Protein AF-A0AAV7HUD1-F1 (afdb_monomer_lite)

Foldseek 3Di:
DAFEEEEAAAADFFEEEEEAEAADADPPPPPPPDDPDDDPDDDDFDWDAFPPRQIFTWDAPVVLVVQVWDFGAADPVRRTTGTAAEDEFPEEDQDGRYYYYYVPPPDHHHHDYYGYYYYYHVDNVHQYYQYFYQWAAFDAADPVRHPPRYWYAYYHHPDHDDTDHGGCHGVRPD

pLDDT: mean 82.68, std 12.35, range [39.62, 94.94]

Sequence (174 aa):
MSLIFNIVFFIVFSTSITIIYSDTTLGVTRSEKFFPLFSVVRFANSECSGWNSFNGTCFTRKECYNYKGTASSTCANGIGTCCIFKRECGSVTSLNNTYFVNPGYSYSYAGGQRCTITVYPCNSDVCQLRIDFMKFSLAQPNATGVCDNDFLLISGGASTVPRLCGENDDQHGK

InterPro domains:
  IPR000859 CUB domain [PS01180] (89-174)
  IPR035914 Spermadhesin, CUB domain superfamily [G3DSA:2.60.120.290] (86-173)
  IPR035914 Spermadhesin, CUB domain superfamily [SSF49854] (88-168)

Radius of gyration: 17.78 Å; chains: 1; bounding box: 37×32×62 Å

Organism: Cotesia glomerata (NCBI:txid32391)

Secondary structure (DSSP, 8-state):
-EEEEEEEEEBSS--EEEEEE-SS-----------TT---------EEE-STT-EEEEE-HHHHHHTTPEEEEEEGGGTEEEEEEEE-TT-EE--SSEEEE-TTTTS-B---S-EEEEE--SSTT--EEEEEEEEEE-PPP-TTS---SSEEEEESSSSPPPPB-SB-TTTT--

Structure (mmCIF, N/CA/C/O backbone):
data_AF-A0AAV7HUD1-F1
#
_entry.id   AF-A0AAV7HUD1-F1
#
loop_
_atom_site.group_PDB
_atom_site.id
_atom_site.type_symbol
_atom_site.label_atom_id
_atom_site.label_alt_id
_atom_site.label_comp_id
_atom_site.label_asym_id
_atom_site.label_entity_id
_atom_site.label_seq_id
_atom_site.pdbx_PDB_ins_code
_atom_site.Cartn_x
_atom_site.Cartn_y
_atom_site.Cartn_z
_atom_site.occupancy
_atom_site.B_iso_or_equiv
_atom_site.auth_seq_id
_atom_site.auth_comp_id
_atom_site.auth_asym_id
_atom_site.auth_atom_id
_atom_site.pdbx_PDB_model_num
ATOM 1 N N . MET A 1 1 ? -18.183 -7.937 -0.970 1.00 68.56 1 MET A N 1
ATOM 2 C CA . MET A 1 1 ? -17.552 -6.648 -0.578 1.00 68.56 1 MET A CA 1
ATOM 3 C C . MET A 1 1 ? -16.124 -6.604 -1.134 1.00 68.56 1 MET A C 1
ATOM 5 O O . MET A 1 1 ? -15.628 -7.662 -1.508 1.00 68.56 1 MET A O 1
ATOM 9 N N . SER A 1 2 ? -15.475 -5.437 -1.232 1.00 77.00 2 SER A N 1
ATOM 10 C CA . SER A 1 2 ? -14.089 -5.319 -1.735 1.00 77.00 2 SER A CA 1
ATOM 11 C C . SER A 1 2 ? -13.137 -4.854 -0.636 1.00 77.00 2 SER A C 1
ATOM 13 O O . SER A 1 2 ? -13.514 -4.008 0.174 1.00 77.00 2 SER A O 1
ATOM 15 N N . LEU A 1 3 ? -11.905 -5.365 -0.631 1.00 81.31 3 LEU A N 1
ATOM 16 C CA . LEU A 1 3 ? -10.811 -4.804 0.165 1.00 81.31 3 LEU A CA 1
ATOM 17 C C . LEU A 1 3 ? -10.156 -3.671 -0.627 1.00 81.31 3 LEU A C 1
ATOM 19 O O . LEU A 1 3 ? -9.761 -3.894 -1.766 1.00 81.31 3 LEU A O 1
ATOM 23 N N . ILE A 1 4 ? -10.033 -2.487 -0.040 1.00 83.12 4 ILE A N 1
ATOM 24 C CA . ILE A 1 4 ? -9.365 -1.331 -0.645 1.00 83.12 4 ILE A CA 1
ATOM 25 C C . ILE A 1 4 ? -7.885 -1.355 -0.272 1.00 83.12 4 ILE A C 1
ATOM 27 O O . ILE A 1 4 ? -7.524 -1.469 0.907 1.00 83.12 4 ILE A O 1
ATOM 31 N N . PHE A 1 5 ? -7.036 -1.229 -1.283 1.00 85.88 5 PHE A N 1
ATOM 32 C CA . PHE A 1 5 ? -5.592 -1.221 -1.152 1.00 85.88 5 PHE A CA 1
ATOM 33 C C . PHE A 1 5 ? -4.994 -0.095 -1.991 1.00 85.88 5 PHE A C 1
ATOM 35 O O . PHE A 1 5 ? -5.051 -0.111 -3.217 1.00 85.88 5 PHE A O 1
ATOM 42 N N . ASN A 1 6 ? -4.417 0.887 -1.311 1.00 85.69 6 ASN A N 1
ATOM 43 C CA . ASN A 1 6 ? -3.914 2.108 -1.919 1.00 85.69 6 ASN A CA 1
ATOM 44 C C . ASN A 1 6 ? -2.406 2.002 -2.135 1.00 85.69 6 ASN A C 1
ATOM 46 O O . ASN A 1 6 ? -1.659 1.714 -1.198 1.00 85.69 6 ASN A O 1
ATOM 50 N N . ILE A 1 7 ? -1.941 2.272 -3.346 1.00 82.06 7 ILE A N 1
ATOM 51 C CA . ILE A 1 7 ? -0.520 2.291 -3.686 1.00 82.06 7 ILE A CA 1
ATOM 52 C C . ILE A 1 7 ? -0.022 3.734 -3.673 1.00 82.06 7 ILE A C 1
ATOM 54 O O . ILE A 1 7 ? -0.593 4.611 -4.322 1.00 82.06 7 ILE A O 1
ATOM 58 N N . VAL A 1 8 ? 1.051 3.960 -2.915 1.00 80.88 8 VAL A N 1
ATOM 59 C CA . VAL A 1 8 ? 1.727 5.250 -2.774 1.00 80.88 8 VAL A CA 1
ATOM 60 C C . VAL A 1 8 ? 3.232 5.018 -2.912 1.00 80.88 8 VAL A C 1
ATOM 62 O O . VAL A 1 8 ? 3.954 4.839 -1.934 1.00 80.88 8 VAL A O 1
ATOM 65 N N . PHE A 1 9 ? 3.707 4.973 -4.147 1.00 78.56 9 PHE A N 1
ATOM 66 C CA . PHE A 1 9 ? 5.057 4.563 -4.495 1.00 78.56 9 PHE A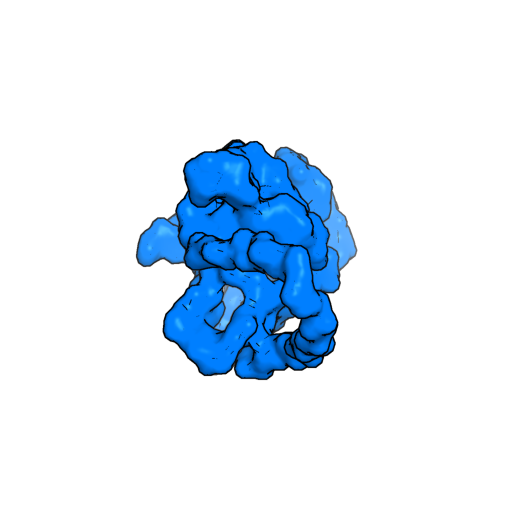 CA 1
ATOM 67 C C . PHE A 1 9 ? 5.682 5.525 -5.509 1.00 78.56 9 PHE A C 1
ATOM 69 O O . PHE A 1 9 ? 5.107 5.797 -6.562 1.00 78.56 9 PHE A O 1
ATOM 76 N N . PHE A 1 10 ? 6.890 5.991 -5.192 1.00 71.06 10 PHE A N 1
ATOM 77 C CA . PHE A 1 10 ? 7.738 6.777 -6.087 1.00 71.06 10 PHE A CA 1
ATOM 78 C C . PHE A 1 10 ? 9.137 6.172 -6.118 1.00 71.06 10 PHE A C 1
ATOM 80 O O . PHE A 1 10 ? 9.816 6.106 -5.086 1.00 71.06 10 PHE A O 1
ATOM 87 N N . ILE A 1 11 ? 9.575 5.730 -7.292 1.00 67.62 11 ILE A N 1
ATOM 88 C CA . ILE A 1 11 ? 10.845 5.020 -7.456 1.00 67.62 11 ILE A CA 1
ATOM 89 C C . ILE A 1 11 ? 11.739 5.776 -8.433 1.00 67.62 11 ILE A C 1
ATOM 91 O O . ILE A 1 11 ? 11.266 6.290 -9.439 1.00 67.62 11 ILE A O 1
ATOM 95 N N . VAL A 1 12 ? 13.037 5.853 -8.126 1.00 59.47 12 VAL A N 1
ATOM 96 C CA . VAL A 1 12 ? 14.034 6.514 -8.993 1.00 59.47 12 VAL A CA 1
ATOM 97 C C . VAL A 1 12 ? 14.954 5.515 -9.704 1.00 59.47 12 VAL A C 1
ATOM 99 O O . VAL A 1 12 ? 15.679 5.906 -10.613 1.00 59.47 12 VAL A O 1
ATOM 102 N N . PHE A 1 13 ? 14.958 4.238 -9.302 1.00 62.09 13 PHE A N 1
ATOM 103 C CA . PHE A 1 13 ? 15.857 3.201 -9.831 1.00 62.09 13 PHE A CA 1
ATOM 104 C C . PHE A 1 13 ? 15.211 1.806 -9.877 1.00 62.09 13 PHE A C 1
ATOM 106 O O . PHE A 1 13 ? 14.268 1.541 -9.144 1.00 62.09 13 PHE A O 1
ATOM 113 N N . SER A 1 14 ? 15.812 0.893 -10.656 1.00 64.62 14 SER A N 1
ATOM 114 C CA . SER A 1 14 ? 15.297 -0.456 -10.950 1.00 64.62 14 SER A CA 1
ATOM 115 C C . SER A 1 14 ? 14.840 -1.261 -9.713 1.00 64.62 14 SER A C 1
ATOM 117 O O . SER A 1 14 ? 15.636 -1.641 -8.847 1.00 64.62 14 SER A O 1
ATOM 119 N N . THR A 1 15 ? 13.545 -1.560 -9.647 1.00 74.06 15 THR A N 1
ATOM 120 C CA . THR A 1 15 ? 12.855 -2.415 -8.684 1.00 74.06 15 THR A CA 1
ATOM 121 C C . THR A 1 15 ? 11.661 -3.100 -9.340 1.00 74.06 15 THR A C 1
ATOM 123 O O . THR A 1 15 ? 11.015 -2.593 -10.254 1.00 74.06 15 THR A O 1
ATOM 126 N N . SER A 1 16 ? 11.302 -4.264 -8.813 1.00 82.00 16 SER A N 1
ATOM 127 C CA . SER A 1 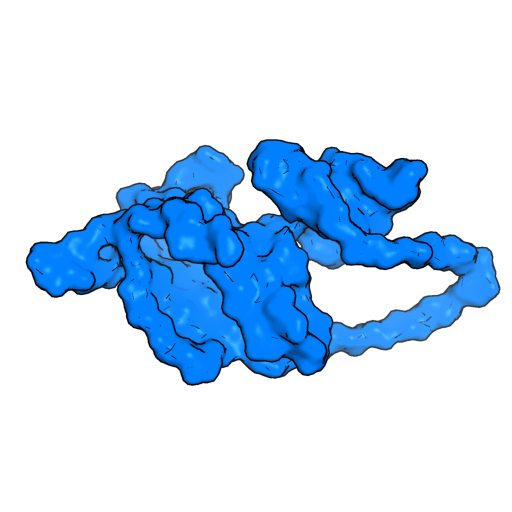16 ? 10.035 -4.904 -9.157 1.00 82.00 16 SER A CA 1
ATOM 128 C C . SER A 1 16 ? 9.137 -4.890 -7.934 1.00 82.00 16 SER A C 1
ATOM 130 O O . SER A 1 16 ? 9.538 -5.380 -6.875 1.00 82.00 16 SER A O 1
ATOM 132 N N . ILE A 1 17 ? 7.925 -4.364 -8.078 1.00 84.44 17 ILE A N 1
ATOM 133 C CA . ILE A 1 17 ? 6.881 -4.478 -7.066 1.00 84.44 17 ILE A CA 1
ATOM 134 C C . ILE A 1 17 ? 6.082 -5.746 -7.357 1.00 84.44 17 ILE A C 1
ATOM 136 O O . ILE A 1 17 ? 5.686 -5.994 -8.492 1.00 84.44 17 ILE A O 1
ATOM 140 N N . THR A 1 18 ? 5.835 -6.567 -6.342 1.00 86.06 18 THR A N 1
ATOM 141 C CA . THR A 1 18 ? 4.976 -7.750 -6.455 1.00 86.06 18 THR A CA 1
ATOM 142 C C . THR A 1 18 ? 3.875 -7.699 -5.406 1.00 86.06 18 THR A C 1
ATOM 144 O O . THR A 1 18 ? 4.145 -7.684 -4.207 1.00 86.06 18 THR A O 1
ATOM 147 N N . ILE A 1 19 ? 2.625 -7.712 -5.855 1.00 84.44 19 ILE A N 1
ATOM 148 C CA . ILE A 1 19 ? 1.451 -7.866 -4.999 1.00 84.44 19 ILE A CA 1
ATOM 149 C C . ILE A 1 19 ? 0.955 -9.299 -5.149 1.00 84.44 19 ILE A C 1
ATOM 151 O O . ILE A 1 19 ? 0.692 -9.771 -6.257 1.00 84.44 19 ILE A O 1
ATOM 155 N N . ILE A 1 20 ? 0.840 -9.994 -4.025 1.00 86.81 20 ILE A N 1
ATOM 156 C CA . ILE A 1 20 ? 0.303 -11.350 -3.952 1.00 86.81 20 ILE A CA 1
ATOM 157 C C . ILE A 1 20 ? -1.032 -11.259 -3.224 1.00 86.81 20 ILE A C 1
ATOM 159 O O . ILE A 1 20 ? -1.062 -10.989 -2.026 1.00 86.81 20 ILE A O 1
ATOM 163 N N . TYR A 1 21 ? -2.133 -11.457 -3.938 1.00 86.38 21 TYR A N 1
ATOM 164 C CA . TYR A 1 21 ? -3.450 -11.607 -3.335 1.00 86.38 21 TYR A CA 1
ATOM 165 C C . TYR A 1 21 ? -3.705 -13.084 -3.031 1.00 86.38 21 TYR A C 1
ATOM 167 O O . TYR A 1 21 ? -3.507 -13.938 -3.888 1.00 86.38 21 TYR A O 1
ATOM 175 N N . SER A 1 22 ? -4.118 -13.391 -1.807 1.00 81.38 22 SER A N 1
ATOM 176 C CA . SER A 1 22 ? -4.574 -14.727 -1.424 1.00 81.38 22 SER A CA 1
ATOM 177 C C . SER A 1 22 ? -6.085 -14.710 -1.266 1.00 81.38 22 SER A C 1
ATOM 179 O O . SER A 1 22 ? -6.601 -13.792 -0.644 1.00 81.38 22 SER A O 1
ATOM 181 N N . ASP A 1 23 ? -6.785 -15.734 -1.752 1.00 75.50 23 ASP A N 1
ATOM 182 C CA . ASP A 1 23 ? -8.237 -15.891 -1.547 1.00 75.50 23 ASP A CA 1
ATOM 183 C C . ASP A 1 23 ? -8.577 -16.552 -0.191 1.00 75.50 23 ASP A C 1
ATOM 185 O O . ASP A 1 23 ? -9.727 -16.674 0.221 1.00 75.50 23 ASP A O 1
ATOM 189 N N . THR A 1 24 ? -7.560 -16.992 0.554 1.00 77.00 24 THR A N 1
ATOM 190 C CA . THR A 1 24 ? -7.747 -17.536 1.905 1.00 77.00 24 THR A CA 1
ATOM 191 C C . THR A 1 24 ? -7.708 -16.422 2.943 1.00 77.00 24 THR A C 1
ATOM 193 O O . THR A 1 24 ? -6.939 -15.477 2.814 1.00 77.00 24 THR A O 1
ATOM 196 N N . THR A 1 25 ? -8.502 -16.504 4.008 1.00 75.31 25 THR A N 1
ATOM 197 C CA . THR A 1 25 ? -8.374 -15.573 5.138 1.00 75.31 25 THR A CA 1
ATOM 198 C C . THR A 1 25 ? -7.156 -15.946 5.985 1.00 75.31 25 THR A C 1
ATOM 200 O O . THR A 1 25 ? -6.877 -17.126 6.211 1.00 75.31 25 THR A O 1
ATOM 203 N N . LEU A 1 26 ? -6.414 -14.952 6.492 1.00 70.81 26 LEU A N 1
ATOM 204 C CA . LEU A 1 26 ? -5.403 -15.226 7.518 1.00 70.81 26 LEU A CA 1
ATOM 205 C C . LEU A 1 26 ? -6.125 -15.746 8.758 1.00 70.81 26 LEU A C 1
ATOM 207 O O . LEU A 1 26 ? -6.906 -15.016 9.369 1.00 70.81 26 LEU A O 1
ATOM 211 N N . GLY A 1 27 ? -5.864 -17.003 9.119 1.00 53.91 27 GLY A N 1
ATOM 212 C CA . GLY A 1 27 ? -6.420 -17.655 10.299 1.00 53.91 27 GLY A CA 1
ATOM 213 C C . GLY A 1 27 ? -5.957 -16.980 11.588 1.00 53.91 27 GLY A C 1
ATOM 214 O O . GLY A 1 27 ? -5.056 -17.463 12.268 1.00 53.91 27 GLY A O 1
ATOM 215 N N . VAL A 1 28 ? -6.573 -15.854 11.945 1.00 51.25 28 VAL A N 1
ATOM 216 C CA . VAL A 1 28 ? -6.446 -15.262 13.273 1.00 51.25 28 VAL A CA 1
ATOM 217 C C . VAL A 1 28 ? -7.359 -16.066 14.188 1.00 51.25 28 VAL A C 1
ATOM 219 O O . VAL A 1 28 ? -8.561 -15.816 14.269 1.00 51.25 28 VAL A O 1
ATOM 222 N N . THR A 1 29 ? -6.801 -17.053 14.889 1.00 39.62 29 THR A N 1
ATOM 223 C CA . THR A 1 29 ? -7.492 -17.700 16.007 1.00 39.62 29 THR A CA 1
ATOM 224 C C . THR A 1 29 ? -7.763 -16.637 17.069 1.00 39.62 29 THR A C 1
ATOM 226 O O . THR A 1 29 ? -6.877 -16.271 17.848 1.00 39.62 29 THR A O 1
ATOM 229 N N . ARG A 1 30 ? -8.981 -16.091 17.086 1.00 50.25 30 ARG A N 1
ATOM 230 C CA . ARG A 1 30 ? -9.435 -15.186 18.140 1.00 50.25 30 ARG A CA 1
ATOM 231 C C . ARG A 1 30 ? -9.527 -15.998 19.430 1.00 50.25 30 ARG A C 1
ATOM 233 O O . ARG A 1 30 ? -10.509 -16.691 19.664 1.00 50.25 30 ARG A O 1
ATOM 240 N N . SER A 1 31 ? -8.494 -15.936 20.267 1.00 45.94 31 SER A N 1
ATOM 241 C CA . SER A 1 31 ? -8.597 -16.426 21.640 1.00 45.94 31 SER A CA 1
ATOM 242 C C . SER A 1 31 ? -9.556 -15.496 22.378 1.00 45.94 31 SER A C 1
ATOM 244 O O . SER A 1 31 ? -9.202 -14.367 22.732 1.00 45.94 31 SER A O 1
ATOM 246 N N . GLU A 1 32 ? -10.804 -15.931 22.536 1.00 47.88 32 GLU A N 1
ATOM 247 C CA . GLU A 1 32 ? -11.796 -15.212 23.325 1.00 47.88 32 GLU A CA 1
ATOM 248 C C . GLU A 1 32 ? -11.387 -15.274 24.799 1.00 47.88 32 GLU A C 1
ATOM 250 O O . GLU A 1 32 ? -11.689 -16.217 25.525 1.00 47.88 32 GLU A O 1
ATOM 255 N N . LYS A 1 33 ? -10.643 -14.262 25.253 1.00 54.84 33 LYS A N 1
ATOM 256 C CA . LYS A 1 33 ? -10.411 -14.054 26.682 1.00 54.84 33 LYS A CA 1
ATOM 257 C C . LYS A 1 33 ? -11.653 -13.392 27.272 1.00 54.84 33 LYS A C 1
ATOM 259 O O . LYS A 1 33 ? -11.844 -12.182 27.153 1.00 54.84 33 LYS A O 1
ATOM 264 N N . PHE A 1 34 ? -12.505 -14.219 27.867 1.00 51.53 34 PHE A N 1
ATOM 265 C CA . PHE A 1 34 ? -13.683 -13.818 28.627 1.00 51.53 34 PHE A CA 1
ATOM 266 C C . PHE A 1 34 ? -13.243 -13.102 29.918 1.00 51.53 34 PHE A C 1
ATOM 268 O O . PHE A 1 34 ? -12.724 -13.731 30.837 1.00 51.53 34 PHE A O 1
ATOM 275 N N . PHE A 1 35 ? -13.411 -11.778 29.978 1.00 58.53 35 PHE A N 1
ATOM 276 C CA . PHE A 1 35 ? -13.223 -10.978 31.195 1.00 58.53 35 PHE A CA 1
ATOM 277 C C . PHE A 1 35 ? -14.586 -10.406 31.618 1.00 58.53 35 PHE A C 1
ATOM 279 O O . PHE A 1 35 ? -15.123 -9.566 30.896 1.00 58.53 35 PHE A O 1
ATOM 286 N N . PRO A 1 36 ? -15.169 -10.827 32.755 1.00 51.81 36 PRO A N 1
ATOM 287 C CA . PRO A 1 36 ? -16.587 -10.595 33.034 1.00 51.81 36 PRO A CA 1
ATOM 288 C C . PRO A 1 36 ? -16.960 -9.198 33.572 1.00 51.81 36 PRO A C 1
ATOM 290 O O . PRO A 1 36 ? -18.097 -9.028 33.991 1.00 51.81 36 PRO A O 1
ATOM 293 N N . LEU A 1 37 ? -16.075 -8.187 33.592 1.00 51.16 37 LEU A N 1
ATOM 294 C CA . LEU A 1 37 ? -16.350 -6.934 34.334 1.00 51.16 37 LEU A CA 1
ATOM 295 C C . LEU A 1 37 ? -15.839 -5.610 33.723 1.00 51.16 37 LEU A C 1
ATOM 297 O O . LEU A 1 37 ? -15.723 -4.617 34.434 1.00 51.16 37 LEU A O 1
ATOM 301 N N . PHE A 1 38 ? -15.592 -5.522 32.413 1.00 54.94 38 PHE A N 1
ATOM 302 C CA . PHE A 1 38 ? -15.300 -4.229 31.773 1.00 54.94 38 PHE A CA 1
ATOM 303 C C . PHE A 1 38 ? -16.216 -4.011 30.571 1.00 54.94 38 PHE A C 1
ATOM 305 O O . PHE A 1 38 ? -16.299 -4.877 29.699 1.00 54.94 38 PHE A O 1
ATOM 312 N N . SER A 1 39 ? -16.896 -2.858 30.501 1.00 55.41 39 SER A N 1
ATOM 313 C CA . SER A 1 39 ? -17.633 -2.467 29.298 1.00 55.41 39 SER A CA 1
ATOM 314 C C . SER A 1 39 ? -16.628 -2.282 28.163 1.00 55.41 39 SER A C 1
ATOM 316 O O . SER A 1 39 ? -15.956 -1.253 28.060 1.00 55.41 39 SER A O 1
ATOM 318 N N . VAL A 1 40 ? -16.467 -3.307 27.330 1.00 60.34 40 VAL A N 1
ATOM 319 C CA . VAL A 1 40 ? -15.664 -3.198 26.117 1.00 60.34 40 VAL A CA 1
ATOM 320 C C . VAL A 1 40 ? -16.399 -2.222 25.215 1.00 60.34 40 VAL A C 1
ATOM 322 O O . VAL A 1 40 ? -17.446 -2.558 24.663 1.00 60.34 40 VAL A O 1
ATOM 325 N N . VAL A 1 41 ? -15.876 -1.003 25.101 1.00 63.09 41 VAL A N 1
ATOM 326 C CA . VAL A 1 41 ? -16.389 -0.029 24.145 1.00 63.09 41 VAL A CA 1
ATOM 327 C C . VAL A 1 41 ? -16.245 -0.640 22.756 1.00 63.09 41 VAL A C 1
ATOM 329 O O . VAL A 1 41 ? -15.135 -0.922 22.308 1.00 63.09 41 VAL A O 1
ATOM 332 N N . ARG A 1 42 ? -17.379 -0.869 22.097 1.00 68.00 42 ARG A N 1
ATOM 333 C CA . ARG A 1 42 ? -17.459 -1.341 20.717 1.00 68.00 42 ARG A CA 1
ATOM 334 C C . ARG A 1 42 ? -18.240 -0.309 19.925 1.00 68.00 42 ARG A C 1
ATOM 336 O O . ARG A 1 42 ? -19.344 0.059 20.312 1.00 68.00 42 ARG A O 1
ATOM 343 N N . PHE A 1 43 ? -17.664 0.141 18.826 1.00 78.62 43 PHE A N 1
ATOM 344 C CA . PHE A 1 43 ? -18.334 0.973 17.838 1.00 78.62 43 PHE A CA 1
ATOM 345 C C . PHE A 1 43 ? -18.054 0.404 16.450 1.00 78.62 43 PHE A C 1
ATOM 347 O O . PHE A 1 43 ? -17.116 -0.373 16.269 1.00 78.62 43 PHE A O 1
ATOM 354 N N . ALA A 1 44 ? -18.904 0.744 15.483 1.00 79.50 44 ALA A N 1
ATOM 355 C CA . ALA A 1 44 ? -18.701 0.326 14.105 1.00 79.50 44 ALA A CA 1
ATOM 356 C C . ALA A 1 44 ? -17.452 1.009 13.529 1.00 79.50 44 ALA A C 1
ATOM 358 O O . ALA A 1 44 ? -17.268 2.217 13.689 1.00 79.50 44 ALA A O 1
ATOM 359 N N . ASN A 1 45 ? -16.616 0.232 12.842 1.00 82.62 45 ASN A N 1
ATOM 360 C CA . ASN A 1 45 ? -15.434 0.738 12.155 1.00 82.62 45 ASN A CA 1
ATOM 361 C C . ASN A 1 45 ? -15.882 1.562 10.940 1.00 82.62 45 ASN A C 1
ATOM 363 O O . ASN A 1 45 ? -16.205 1.000 9.896 1.00 82.62 45 ASN A O 1
ATOM 367 N N . SER A 1 46 ? 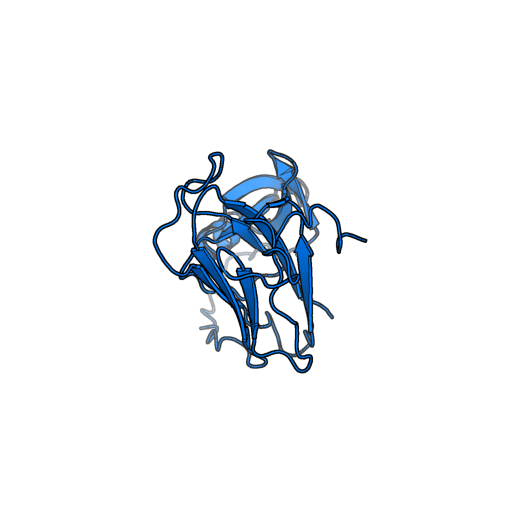-15.945 2.884 11.089 1.00 88.75 46 SER A N 1
ATOM 368 C CA . SER A 1 46 ? -16.288 3.813 10.009 1.00 88.75 46 SER A CA 1
ATOM 369 C C . SER A 1 46 ? -15.036 4.428 9.388 1.00 88.75 46 SER A C 1
ATOM 371 O O . SER A 1 46 ? -14.012 4.572 10.060 1.00 88.75 46 SER A O 1
ATOM 373 N N . GLU A 1 47 ? -15.121 4.845 8.126 1.00 90.56 47 GLU A N 1
ATOM 374 C CA . GLU A 1 47 ? -14.074 5.665 7.512 1.00 90.56 47 GLU A CA 1
ATOM 375 C C . GLU A 1 47 ? -13.917 6.996 8.267 1.00 90.56 47 GLU A C 1
ATOM 377 O O . GLU A 1 47 ? -14.866 7.527 8.853 1.00 90.56 47 GLU A O 1
ATOM 382 N N . CYS A 1 48 ? -12.694 7.516 8.300 1.00 92.31 48 CYS A N 1
ATOM 383 C CA . CYS A 1 48 ? -12.359 8.794 8.912 1.00 92.31 48 CYS A CA 1
ATOM 384 C C . CYS A 1 48 ? -11.217 9.467 8.147 1.00 92.31 48 CYS A C 1
ATOM 386 O O . CYS A 1 48 ? -10.395 8.799 7.521 1.00 92.31 48 CYS A O 1
ATOM 388 N N . SER A 1 49 ? -11.141 10.795 8.224 1.00 92.25 49 SER A N 1
ATOM 389 C CA . SER A 1 49 ? -10.048 11.549 7.611 1.00 92.25 49 SER A CA 1
ATOM 390 C C . SER A 1 49 ? -8.857 11.632 8.568 1.00 92.25 49 SER A C 1
ATOM 392 O O . SER A 1 49 ? -8.984 12.073 9.718 1.00 92.25 49 SER A O 1
ATOM 394 N N . GLY A 1 50 ? -7.707 11.154 8.101 1.00 87.31 50 GLY A N 1
ATOM 395 C CA . GLY A 1 50 ? -6.427 11.277 8.778 1.00 87.31 50 GLY A CA 1
ATOM 396 C C . GLY A 1 50 ? -5.621 12.481 8.282 1.00 87.31 50 GLY A C 1
ATOM 397 O O . GLY A 1 50 ? -6.099 13.341 7.547 1.00 87.31 50 GLY A O 1
ATOM 398 N N . TRP A 1 51 ? -4.367 12.559 8.712 1.00 83.56 51 TRP A N 1
ATOM 399 C CA . TRP A 1 51 ? -3.423 13.604 8.320 1.00 83.56 51 TRP A CA 1
ATOM 400 C C . TRP A 1 51 ? -2.761 13.295 6.973 1.00 83.56 51 TRP A C 1
ATOM 402 O O . TRP A 1 51 ? -2.663 12.136 6.569 1.00 83.56 51 TRP A O 1
ATOM 412 N N . ASN A 1 52 ? -2.238 14.334 6.309 1.00 79.25 52 ASN A N 1
ATOM 413 C CA . ASN A 1 52 ? -1.506 14.241 5.036 1.00 79.25 52 ASN A CA 1
ATOM 414 C C . ASN A 1 52 ? -2.296 13.532 3.918 1.00 79.25 52 ASN A C 1
ATOM 416 O O . ASN A 1 52 ? -1.731 12.728 3.181 1.00 79.25 52 ASN A O 1
ATOM 420 N N . SER A 1 53 ? -3.601 13.812 3.825 1.00 81.88 53 SER A N 1
ATOM 421 C CA . SER A 1 53 ? -4.516 13.267 2.805 1.00 81.88 53 SER A CA 1
ATOM 422 C C . SER A 1 53 ? -4.690 11.744 2.824 1.00 81.88 53 SER A C 1
ATOM 424 O O . SER A 1 53 ? -5.187 11.166 1.863 1.00 81.88 53 SER A O 1
ATOM 426 N N . PHE A 1 54 ? -4.309 11.085 3.920 1.00 87.75 54 PHE A N 1
ATOM 427 C CA . PHE A 1 54 ? -4.597 9.673 4.135 1.00 87.75 54 PHE A CA 1
ATOM 428 C C . PHE A 1 54 ? -5.946 9.519 4.836 1.00 87.75 54 PHE A C 1
ATOM 430 O O . PHE A 1 54 ? -6.149 10.047 5.931 1.00 87.75 54 PHE A O 1
ATOM 437 N N . ASN A 1 55 ? -6.845 8.731 4.257 1.00 92.12 55 ASN A N 1
ATOM 438 C CA . ASN A 1 55 ? -8.028 8.245 4.962 1.00 92.12 55 ASN A CA 1
ATOM 439 C C . ASN A 1 55 ? -7.651 7.080 5.879 1.00 92.12 55 ASN A C 1
ATOM 441 O O . ASN A 1 55 ? -6.743 6.303 5.590 1.00 92.12 55 ASN A O 1
ATOM 445 N N . GLY A 1 56 ? -8.349 6.948 6.994 1.00 92.56 56 GLY A N 1
ATOM 446 C CA . GLY A 1 56 ? -8.178 5.851 7.930 1.00 92.56 56 GLY A CA 1
ATOM 447 C C . GLY A 1 56 ? -9.501 5.177 8.241 1.00 92.56 56 GLY A C 1
ATOM 448 O O . GLY A 1 56 ? -10.544 5.448 7.646 1.00 92.56 56 GLY A O 1
ATOM 449 N N . THR A 1 57 ? -9.451 4.285 9.217 1.00 92.69 57 THR A N 1
ATOM 450 C CA . THR A 1 57 ? -10.642 3.665 9.794 1.00 92.69 57 THR A CA 1
ATOM 451 C C . THR A 1 57 ? -10.671 3.951 11.286 1.00 92.69 57 THR A C 1
ATOM 453 O O . THR A 1 57 ? -9.638 3.918 11.959 1.00 92.69 57 THR A O 1
ATOM 456 N N . CYS A 1 58 ? -11.849 4.263 11.809 1.00 93.06 58 CYS A N 1
ATOM 457 C CA . CYS A 1 58 ? -12.033 4.532 13.219 1.00 93.06 58 CYS A CA 1
ATOM 458 C C . CYS A 1 58 ? -11.865 3.239 14.021 1.00 93.06 58 CYS A C 1
ATOM 460 O O . CYS A 1 58 ? -12.625 2.292 13.837 1.00 93.06 58 CYS A O 1
ATOM 462 N N . PHE A 1 59 ? -10.883 3.218 14.921 1.00 92.62 59 PHE A N 1
ATOM 463 C CA . PHE A 1 59 ? -10.593 2.100 15.822 1.00 92.62 59 PHE A CA 1
ATOM 464 C C . PHE A 1 59 ? -10.406 2.601 17.251 1.00 92.62 59 PHE A C 1
ATOM 466 O O . PHE A 1 59 ? -10.120 3.779 17.487 1.00 92.62 59 PHE A O 1
ATOM 473 N N . THR A 1 60 ? -10.502 1.710 18.240 1.00 91.25 60 THR A N 1
ATOM 474 C CA . THR A 1 60 ? -9.992 2.051 19.574 1.00 91.25 60 THR A CA 1
ATOM 475 C C . THR A 1 60 ? -8.474 2.239 19.505 1.00 91.25 60 THR A C 1
ATOM 477 O O . THR A 1 60 ? -7.783 1.616 18.693 1.00 91.25 60 THR A O 1
ATOM 480 N N . ARG A 1 61 ? -7.904 3.065 20.393 1.00 90.00 61 ARG A N 1
ATOM 481 C CA . ARG A 1 61 ? -6.443 3.273 20.445 1.00 90.00 61 ARG A CA 1
ATOM 482 C C . ARG A 1 61 ? -5.674 1.951 20.598 1.00 90.00 61 ARG A C 1
ATOM 484 O O . ARG A 1 61 ? -4.614 1.787 19.999 1.00 90.00 61 ARG A O 1
ATOM 491 N N . LYS A 1 62 ? -6.226 1.001 21.361 1.00 89.88 62 LYS A N 1
ATOM 492 C CA . LYS A 1 62 ? -5.630 -0.323 21.574 1.00 89.88 62 LYS A CA 1
ATOM 493 C C . LYS A 1 62 ? -5.671 -1.188 20.315 1.00 89.88 62 LYS A C 1
ATOM 495 O O . LYS A 1 62 ? -4.665 -1.805 19.989 1.00 89.88 62 LYS A O 1
ATOM 500 N N . GLU A 1 63 ? -6.793 -1.224 19.601 1.00 90.69 63 GLU A N 1
ATOM 501 C CA . GLU A 1 63 ? -6.890 -1.955 18.331 1.00 90.69 63 GLU A CA 1
ATOM 502 C C . GLU A 1 63 ? -5.960 -1.366 17.277 1.00 90.69 63 GLU A C 1
ATOM 504 O O . GLU A 1 63 ? -5.206 -2.113 16.661 1.00 90.69 63 GLU A O 1
ATOM 509 N N . CYS A 1 64 ? -5.946 -0.037 17.129 1.00 92.44 64 CYS A N 1
ATOM 510 C CA . CYS A 1 64 ? -5.057 0.637 16.186 1.00 92.44 64 CYS A CA 1
ATOM 511 C C . CYS A 1 64 ? -3.586 0.269 16.434 1.00 92.44 64 CYS A C 1
ATOM 513 O O . CYS A 1 64 ? -2.866 -0.099 15.505 1.00 92.44 64 CYS A O 1
ATOM 515 N N . TYR A 1 65 ? -3.162 0.275 17.702 1.00 91.94 65 TYR A N 1
ATOM 516 C CA . TYR A 1 65 ? -1.821 -0.148 18.100 1.00 91.94 65 TYR A CA 1
ATOM 517 C C . TYR A 1 65 ? -1.561 -1.641 17.834 1.00 91.94 65 TYR A C 1
ATOM 519 O O . TYR A 1 65 ? -0.531 -1.991 17.262 1.00 91.94 65 TYR A O 1
ATOM 527 N N . ASN A 1 66 ? -2.499 -2.526 18.189 1.00 90.56 66 ASN A N 1
ATOM 528 C CA . ASN A 1 66 ? -2.365 -3.974 17.976 1.00 90.56 66 ASN A CA 1
ATOM 529 C C . ASN A 1 66 ? -2.243 -4.336 16.491 1.00 90.56 66 ASN A C 1
ATOM 531 O O . ASN A 1 66 ? -1.482 -5.229 16.124 1.00 90.56 66 ASN A O 1
ATOM 535 N N . TYR A 1 67 ? -2.959 -3.612 15.634 1.00 90.44 67 TYR A N 1
ATOM 536 C CA . TYR A 1 67 ? -2.864 -3.734 14.185 1.00 90.44 67 TYR A CA 1
ATOM 537 C C . TYR A 1 67 ? -1.650 -3.014 13.595 1.00 90.44 67 TYR A C 1
ATOM 539 O O . TYR A 1 67 ? -1.512 -2.962 12.373 1.00 90.44 67 TYR A O 1
ATOM 547 N N . LYS A 1 68 ? -0.748 -2.471 14.423 1.00 92.94 68 LYS A N 1
ATOM 548 C CA . LYS A 1 68 ? 0.439 -1.723 13.984 1.00 92.94 68 LYS A CA 1
ATOM 549 C C . LYS A 1 68 ? 0.066 -0.591 13.019 1.00 92.94 68 LYS A C 1
ATOM 551 O O . LYS A 1 68 ? 0.698 -0.420 11.974 1.00 92.94 68 LYS A O 1
ATOM 556 N N . GLY A 1 69 ? -1.034 0.098 13.303 1.00 91.81 69 GLY A N 1
ATOM 557 C CA . GLY A 1 69 ? -1.456 1.296 12.589 1.00 91.81 69 GLY A CA 1
ATOM 558 C C . GLY A 1 69 ? -0.980 2.563 13.294 1.00 91.81 69 GLY A C 1
ATOM 559 O O . GLY A 1 69 ? -0.518 2.536 14.436 1.00 91.81 69 GLY A O 1
ATOM 560 N N . THR A 1 70 ? -1.098 3.689 12.603 1.00 93.81 70 THR A N 1
ATOM 561 C CA . THR A 1 70 ? -0.749 5.010 13.127 1.00 93.81 70 THR A CA 1
ATOM 562 C C . THR A 1 70 ? -2.021 5.757 13.501 1.00 93.81 70 THR A C 1
ATOM 564 O O . THR A 1 70 ? -2.887 5.978 12.655 1.00 93.81 70 THR A O 1
ATOM 567 N N . ALA A 1 71 ? -2.128 6.157 14.767 1.00 94.06 71 ALA A N 1
ATOM 568 C CA . ALA A 1 71 ? -3.201 7.024 15.241 1.00 94.06 71 ALA A CA 1
ATOM 569 C C . ALA A 1 71 ? -3.012 8.441 14.680 1.00 94.06 71 ALA A C 1
ATOM 571 O O . ALA A 1 71 ? -1.932 9.013 14.824 1.00 94.06 71 ALA A O 1
ATOM 572 N N . SER A 1 72 ? -4.048 8.993 14.049 1.00 93.88 72 SER A N 1
ATOM 573 C CA . SER A 1 72 ? -3.975 10.285 13.360 1.00 93.88 72 SER A CA 1
ATOM 574 C C . SER A 1 72 ? -4.929 11.328 13.940 1.00 93.88 72 SER A C 1
ATOM 576 O O . SER A 1 72 ? -4.476 12.310 14.511 1.00 93.88 72 SER A O 1
ATOM 578 N N . SER A 1 73 ? -6.242 11.126 13.841 1.00 92.25 73 SER A N 1
ATOM 579 C CA . SER A 1 73 ? -7.260 12.050 14.368 1.00 92.25 73 SER A CA 1
ATOM 580 C C . SER A 1 73 ? -8.165 11.348 15.386 1.00 92.25 73 SER A C 1
ATOM 582 O O . SER A 1 73 ? -8.012 10.149 15.644 1.00 92.25 73 SER A O 1
ATOM 584 N N . THR A 1 74 ? -9.078 12.080 16.024 1.00 92.81 74 THR A N 1
ATOM 585 C CA . THR A 1 74 ? -10.119 11.499 16.884 1.00 92.81 74 THR A CA 1
ATOM 586 C C . THR A 1 74 ? -11.367 11.173 16.064 1.00 92.81 74 THR A C 1
ATOM 588 O O . THR A 1 74 ? -11.684 11.841 15.085 1.00 92.81 74 THR A O 1
ATOM 591 N N . CYS A 1 75 ? -12.082 10.122 16.452 1.00 92.38 75 CYS A N 1
ATOM 592 C CA . CYS A 1 75 ? -13.334 9.701 15.821 1.00 92.38 75 CYS A CA 1
ATOM 593 C C . CYS A 1 75 ? -14.277 9.105 16.881 1.00 92.38 75 CYS A C 1
ATOM 595 O O . CYS A 1 75 ? -13.919 9.051 18.061 1.00 92.38 75 CYS A O 1
ATOM 597 N N . ALA A 1 76 ? -15.493 8.701 16.488 1.00 90.31 76 ALA A N 1
ATOM 598 C CA . ALA A 1 76 ? -16.509 8.159 17.401 1.00 90.31 76 ALA A CA 1
ATOM 599 C C . ALA A 1 76 ? -16.718 9.040 18.655 1.00 90.31 76 ALA A C 1
ATOM 601 O O . ALA A 1 76 ? -16.583 8.576 19.786 1.00 90.31 76 ALA A O 1
ATOM 602 N N . ASN A 1 77 ? -16.978 10.339 18.449 1.00 88.38 77 ASN A N 1
ATOM 603 C CA . ASN A 1 77 ? -17.168 11.337 19.514 1.00 88.38 77 ASN A CA 1
ATOM 604 C C . ASN A 1 77 ? -16.013 11.405 20.535 1.00 88.38 77 ASN A C 1
ATOM 606 O O . ASN A 1 77 ? -16.227 11.645 21.719 1.00 88.38 77 ASN A O 1
ATOM 610 N N . GLY A 1 78 ? -14.777 11.179 20.076 1.00 86.88 78 GLY A N 1
ATOM 611 C CA . GLY A 1 78 ? -13.570 11.273 20.904 1.00 86.88 78 GLY A CA 1
ATOM 612 C C . GLY A 1 78 ? -13.185 9.979 21.620 1.00 86.88 78 GLY A C 1
ATOM 613 O O . GLY A 1 78 ? -12.180 9.955 22.326 1.00 86.88 78 GLY A O 1
ATOM 614 N N . ILE A 1 79 ? -13.943 8.899 21.424 1.00 87.25 79 ILE A N 1
ATOM 615 C CA . ILE A 1 79 ? -13.671 7.603 22.056 1.00 87.25 79 ILE A CA 1
ATOM 616 C C . ILE A 1 79 ? -12.709 6.757 21.203 1.00 87.25 79 ILE A C 1
ATOM 618 O O . ILE A 1 79 ? -11.961 5.923 21.722 1.00 87.25 79 ILE A O 1
ATOM 622 N N . GLY A 1 80 ? -12.710 6.983 19.888 1.00 91.50 80 GLY A N 1
ATOM 623 C CA . GLY A 1 80 ? -11.847 6.312 18.925 1.00 91.50 80 GLY A CA 1
ATOM 624 C C . GLY A 1 80 ? -10.735 7.209 18.387 1.00 91.50 80 GLY A C 1
ATOM 625 O O . GLY A 1 80 ? -10.720 8.430 18.565 1.00 91.50 80 GLY A O 1
ATOM 626 N N . THR A 1 81 ? -9.809 6.584 17.666 1.00 93.75 81 THR A N 1
ATOM 627 C CA . THR A 1 81 ? -8.815 7.270 16.844 1.00 93.75 81 THR A CA 1
ATOM 628 C C . THR A 1 81 ? -8.909 6.805 15.398 1.00 93.75 81 THR A C 1
ATOM 630 O O . THR A 1 81 ? -9.145 5.627 15.122 1.00 93.75 81 THR A O 1
ATOM 633 N N . CYS A 1 82 ? -8.721 7.738 14.472 1.00 94.94 82 CYS A N 1
ATOM 634 C CA . CYS A 1 82 ? -8.576 7.425 13.070 1.00 94.94 82 CYS A CA 1
ATOM 635 C C . CYS A 1 82 ? -7.234 6.736 12.848 1.00 94.94 82 CYS A C 1
ATOM 637 O O . CYS A 1 82 ? -6.175 7.351 13.001 1.00 94.94 82 CYS A O 1
ATOM 639 N N . CYS A 1 83 ? -7.294 5.445 12.544 1.00 94.44 83 CYS A N 1
ATOM 640 C CA . CYS A 1 83 ? -6.128 4.604 12.374 1.00 94.44 83 CYS A CA 1
ATOM 641 C C . CYS A 1 83 ? -5.777 4.476 10.895 1.00 94.44 83 CYS A C 1
ATOM 643 O O . CYS A 1 83 ? -6.613 4.068 10.087 1.00 94.44 83 CYS A O 1
ATOM 645 N N . ILE A 1 84 ? -4.533 4.803 10.556 1.00 94.50 84 ILE A N 1
ATOM 646 C CA . ILE A 1 84 ? -3.995 4.688 9.200 1.00 94.50 84 ILE A CA 1
ATOM 647 C C . ILE A 1 84 ? -3.067 3.475 9.155 1.00 94.50 84 ILE A C 1
ATOM 649 O O . ILE A 1 84 ? -2.138 3.365 9.960 1.00 94.50 84 ILE A O 1
ATOM 653 N N . PHE A 1 85 ? -3.282 2.574 8.198 1.00 93.25 85 PHE A N 1
ATOM 654 C CA . PHE A 1 85 ? -2.450 1.385 8.027 1.00 93.25 85 PHE A CA 1
ATOM 655 C C . PHE A 1 85 ? -1.476 1.583 6.876 1.00 93.25 85 PHE A C 1
ATOM 657 O O . PHE A 1 85 ? -1.856 1.467 5.718 1.00 93.25 85 PHE A O 1
ATOM 664 N N . LYS A 1 86 ? -0.212 1.867 7.192 1.00 92.69 86 LYS A N 1
ATOM 665 C CA . LYS A 1 86 ? 0.876 1.912 6.207 1.00 92.69 86 LYS A CA 1
ATOM 666 C C . LYS A 1 86 ? 1.690 0.626 6.270 1.00 92.69 86 LYS A C 1
ATOM 668 O O . LYS A 1 86 ? 1.941 0.104 7.363 1.00 92.69 86 LYS A O 1
ATOM 673 N N . ARG A 1 87 ? 2.071 0.096 5.113 1.00 92.31 87 ARG A N 1
ATOM 674 C CA . ARG A 1 87 ? 2.879 -1.117 4.962 1.00 92.31 87 ARG A CA 1
ATOM 675 C C . ARG A 1 87 ? 3.978 -0.880 3.943 1.00 92.31 87 ARG A C 1
ATOM 677 O O . ARG A 1 87 ? 3.755 -0.211 2.943 1.00 92.31 87 ARG A O 1
ATOM 684 N N . GLU A 1 88 ? 5.132 -1.466 4.213 1.00 90.06 88 GLU A N 1
ATOM 685 C CA . GLU A 1 88 ? 6.310 -1.412 3.349 1.00 90.06 88 GLU A CA 1
ATOM 686 C C . GLU A 1 88 ? 6.588 -2.795 2.746 1.00 90.06 88 GLU A C 1
ATOM 688 O O . GLU A 1 88 ? 5.889 -3.776 3.032 1.00 90.06 88 GLU A O 1
ATOM 693 N N . CYS A 1 89 ? 7.628 -2.882 1.920 1.00 89.44 89 CYS A N 1
ATOM 694 C CA . CYS A 1 89 ? 8.104 -4.127 1.324 1.00 89.44 89 CYS A CA 1
ATOM 695 C C . CYS A 1 89 ? 8.283 -5.249 2.364 1.00 89.44 89 CYS A C 1
ATOM 697 O O . CYS A 1 89 ? 8.731 -5.023 3.485 1.00 89.44 89 CYS A O 1
ATOM 699 N N . GLY A 1 90 ? 7.940 -6.477 1.984 1.00 89.19 90 GLY A N 1
ATOM 700 C CA . GLY A 1 90 ? 7.998 -7.675 2.827 1.00 89.19 90 GLY A CA 1
ATOM 701 C C . GLY A 1 90 ? 6.816 -7.836 3.786 1.00 89.19 90 GLY A C 1
ATOM 702 O O . GLY A 1 90 ? 6.727 -8.845 4.484 1.00 89.19 90 GLY A O 1
ATOM 703 N N . SER A 1 91 ? 5.899 -6.867 3.835 1.00 91.31 91 SER A N 1
ATOM 704 C CA . SER A 1 91 ? 4.760 -6.917 4.747 1.00 91.31 91 SER A CA 1
ATOM 705 C C . SER A 1 91 ? 3.665 -7.874 4.278 1.00 91.31 91 SER A C 1
ATOM 707 O O . SER A 1 91 ? 3.512 -8.194 3.098 1.00 91.31 91 SER A O 1
ATOM 709 N N . VAL A 1 92 ? 2.833 -8.259 5.241 1.00 92.06 92 VAL A N 1
ATOM 710 C CA . VAL A 1 92 ? 1.567 -8.949 5.015 1.00 92.06 92 VAL A CA 1
ATOM 711 C C . VAL A 1 92 ? 0.449 -8.113 5.631 1.00 92.06 92 VAL A C 1
ATOM 713 O O . VAL A 1 92 ? 0.620 -7.548 6.716 1.00 92.06 92 VAL A O 1
ATOM 716 N N . THR A 1 93 ? -0.694 -8.013 4.957 1.00 91.69 93 THR A N 1
ATOM 717 C CA . THR A 1 93 ? -1.873 -7.329 5.497 1.00 91.69 93 THR A CA 1
ATOM 718 C C . THR A 1 93 ? -3.155 -8.090 5.192 1.00 91.69 93 THR A C 1
ATOM 720 O O . THR A 1 93 ? -3.281 -8.733 4.155 1.00 91.69 93 THR A O 1
ATOM 723 N N . SER A 1 94 ? -4.119 -7.974 6.097 1.00 90.94 94 SER A N 1
ATOM 724 C CA . SER A 1 94 ? -5.520 -8.335 5.872 1.00 90.94 94 SER A CA 1
ATOM 725 C C . SER A 1 94 ? -6.468 -7.195 6.234 1.00 90.94 94 SER A C 1
ATOM 727 O O . SER A 1 94 ? -7.662 -7.400 6.426 1.00 90.94 94 SER A O 1
ATOM 729 N N . LEU A 1 95 ? -5.931 -5.985 6.404 1.00 89.56 95 LEU A N 1
ATOM 730 C CA . LEU A 1 95 ? -6.697 -4.825 6.834 1.00 89.56 95 LEU A CA 1
ATOM 731 C C . LEU A 1 95 ? -7.222 -4.071 5.618 1.00 89.56 95 LEU A C 1
ATOM 733 O O . LEU A 1 95 ? -6.483 -3.807 4.667 1.00 89.56 95 LEU A O 1
ATOM 737 N N . ASN A 1 96 ? -8.500 -3.704 5.677 1.00 88.62 96 ASN A N 1
ATOM 738 C CA . ASN A 1 96 ? -9.105 -2.841 4.674 1.00 88.62 96 ASN A CA 1
ATOM 739 C C . ASN A 1 96 ? -8.507 -1.426 4.760 1.00 88.62 96 ASN A C 1
ATOM 741 O O . ASN A 1 96 ? -8.148 -0.979 5.850 1.00 88.62 96 ASN A O 1
ATOM 745 N N . ASN A 1 97 ? -8.429 -0.732 3.625 1.00 89.31 97 ASN A N 1
ATOM 746 C CA . ASN A 1 97 ? -7.854 0.606 3.498 1.00 89.31 97 ASN A CA 1
ATOM 747 C C . ASN A 1 97 ? -6.380 0.663 3.954 1.00 89.31 97 ASN A C 1
ATOM 749 O O . ASN A 1 97 ? -5.985 1.469 4.799 1.00 89.31 97 ASN A O 1
ATOM 753 N N . THR A 1 98 ? -5.567 -0.258 3.425 1.00 92.44 98 THR A N 1
ATOM 754 C CA . THR A 1 98 ? -4.114 -0.271 3.658 1.00 92.44 98 THR A CA 1
ATOM 755 C C . THR A 1 98 ? -3.402 0.558 2.588 1.00 92.44 98 THR A C 1
ATOM 757 O O . THR A 1 98 ? -3.700 0.416 1.406 1.00 92.44 98 THR A O 1
ATOM 760 N N . TYR A 1 99 ? -2.422 1.365 2.995 1.00 93.12 99 TYR A N 1
ATOM 761 C CA . TYR A 1 99 ? -1.498 2.075 2.112 1.00 93.12 99 TYR A CA 1
ATOM 762 C C . TYR A 1 99 ? -0.190 1.311 1.999 1.00 93.12 99 TYR A C 1
ATOM 764 O O . TYR A 1 99 ? 0.489 1.066 3.001 1.00 93.12 99 TYR A O 1
ATOM 772 N N . PHE A 1 100 ? 0.180 0.969 0.778 1.00 92.56 100 PHE A N 1
ATOM 773 C CA . PHE A 1 100 ? 1.473 0.400 0.468 1.00 92.56 100 PHE A CA 1
ATOM 774 C C . PHE A 1 100 ? 2.422 1.496 0.016 1.00 92.56 100 PHE A C 1
ATOM 776 O O . PHE A 1 100 ? 2.200 2.130 -1.015 1.00 92.56 100 PHE A O 1
ATOM 783 N N . VAL A 1 101 ? 3.450 1.724 0.826 1.00 90.81 101 VAL A N 1
ATOM 784 C CA . VAL A 1 101 ? 4.409 2.813 0.661 1.00 90.81 101 VAL A CA 1
ATOM 785 C C . VAL A 1 101 ? 5.807 2.271 0.422 1.00 90.81 101 VAL A C 1
ATOM 787 O O . VAL A 1 101 ? 6.155 1.180 0.888 1.00 90.81 101 VAL A O 1
ATOM 790 N N . ASN A 1 102 ? 6.629 3.040 -0.286 1.00 86.44 102 ASN A N 1
ATOM 791 C CA . ASN A 1 102 ? 8.037 2.701 -0.414 1.00 86.44 102 ASN A CA 1
ATOM 792 C C . ASN A 1 102 ? 8.760 2.807 0.937 1.00 86.44 102 ASN A C 1
ATOM 794 O O . ASN A 1 102 ? 8.396 3.654 1.760 1.00 86.44 102 ASN A O 1
ATOM 798 N N . PRO A 1 103 ? 9.811 1.998 1.165 1.00 84.38 103 PRO A N 1
ATOM 799 C CA . PRO A 1 103 ? 10.646 2.138 2.349 1.00 84.38 103 PRO A CA 1
ATOM 800 C C . PRO A 1 103 ? 11.183 3.567 2.456 1.00 84.38 103 PRO A C 1
ATOM 802 O O . PRO A 1 103 ? 11.755 4.091 1.496 1.00 84.38 103 PRO A O 1
ATOM 805 N N . GLY A 1 104 ? 10.979 4.205 3.610 1.00 79.19 104 GLY A N 1
ATOM 806 C CA . GLY A 1 104 ? 11.429 5.583 3.834 1.00 79.19 104 GLY A CA 1
ATOM 807 C C . GLY A 1 104 ? 10.573 6.670 3.166 1.00 79.19 104 GLY A C 1
ATOM 808 O O . GLY A 1 104 ? 11.052 7.793 3.003 1.00 79.19 104 GLY A O 1
ATOM 809 N N . TYR A 1 105 ? 9.320 6.374 2.802 1.00 78.50 105 TYR A N 1
ATOM 810 C CA . TYR A 1 105 ? 8.317 7.365 2.377 1.00 78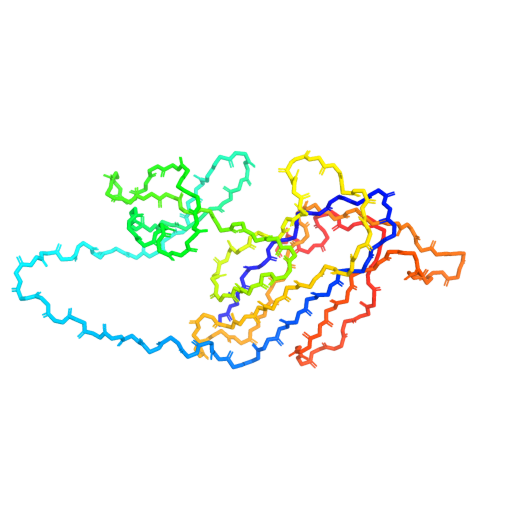.50 105 TYR A CA 1
ATOM 811 C C . TYR A 1 105 ? 8.324 8.585 3.328 1.00 78.50 105 TYR A C 1
ATOM 813 O O . TYR A 1 105 ? 8.011 8.475 4.510 1.00 78.50 105 TYR A O 1
ATOM 821 N N . SER A 1 106 ? 8.805 9.767 2.944 1.00 77.12 106 SER A N 1
ATOM 822 C CA . SER A 1 106 ? 8.266 10.712 1.952 1.00 77.12 106 SER A CA 1
ATOM 823 C C . SER A 1 106 ? 9.299 11.101 0.886 1.00 77.12 106 SER A C 1
ATOM 825 O O . SER A 1 106 ? 9.180 12.137 0.236 1.00 77.12 106 SER A O 1
ATOM 827 N N . TYR A 1 107 ? 10.344 10.287 0.763 1.00 79.56 107 TYR A N 1
ATOM 828 C CA . TYR A 1 107 ? 11.396 10.433 -0.229 1.00 79.56 107 TYR A CA 1
ATOM 829 C C . TYR A 1 107 ? 11.234 9.382 -1.315 1.00 79.56 107 TYR A C 1
ATOM 831 O O . TYR A 1 107 ? 10.563 8.361 -1.137 1.00 79.56 107 TYR A O 1
ATOM 839 N N . SER A 1 108 ? 11.875 9.642 -2.443 1.00 75.50 108 SER A N 1
ATOM 840 C CA . SER A 1 108 ? 11.919 8.702 -3.539 1.00 75.50 108 SER A CA 1
ATOM 841 C C . SER A 1 108 ? 12.828 7.516 -3.207 1.00 75.50 108 SER A C 1
ATOM 843 O O . SER A 1 108 ? 13.834 7.640 -2.502 1.00 75.50 108 SER A O 1
ATOM 845 N N . TYR A 1 109 ? 12.445 6.332 -3.674 1.00 78.62 109 TYR A N 1
ATOM 846 C CA . TYR A 1 109 ? 13.160 5.107 -3.346 1.00 78.62 109 TYR A CA 1
ATOM 847 C C . TYR A 1 109 ? 14.313 4.866 -4.321 1.00 78.62 109 TYR A C 1
ATOM 849 O O . TYR A 1 109 ? 14.109 4.790 -5.535 1.00 78.62 109 TYR A O 1
ATOM 857 N N . ALA A 1 110 ? 15.524 4.710 -3.775 1.00 72.94 110 ALA A N 1
ATOM 858 C CA . ALA A 1 110 ? 16.752 4.491 -4.542 1.00 72.94 110 ALA A CA 1
ATOM 859 C C . ALA A 1 110 ? 16.861 3.082 -5.168 1.00 72.94 110 ALA A C 1
ATOM 861 O O . ALA A 1 110 ? 17.852 2.761 -5.817 1.00 72.94 110 ALA A O 1
ATOM 862 N N . GLY A 1 111 ? 15.851 2.238 -4.957 1.00 70.94 111 GLY A N 1
ATOM 863 C CA . GLY A 1 111 ? 15.769 0.886 -5.488 1.00 70.94 111 GLY A CA 1
ATOM 864 C C . GLY A 1 111 ? 16.666 -0.143 -4.795 1.00 70.94 111 GLY A C 1
ATOM 865 O O . GLY A 1 111 ? 17.115 0.058 -3.667 1.00 70.94 111 GLY A O 1
ATOM 866 N N . GLY A 1 112 ? 16.885 -1.283 -5.463 1.00 71.88 112 GLY A N 1
ATOM 867 C CA . GLY A 1 112 ? 17.874 -2.299 -5.068 1.00 71.88 112 GLY A CA 1
ATOM 868 C C . GLY A 1 112 ? 17.342 -3.721 -4.852 1.00 71.88 112 GLY A C 1
ATOM 869 O O . GLY A 1 112 ? 18.059 -4.680 -5.132 1.00 71.88 112 GLY A O 1
ATOM 870 N N . GLN A 1 113 ? 16.101 -3.903 -4.389 1.00 71.25 113 GLN A N 1
ATOM 871 C CA . GLN A 1 113 ? 15.506 -5.231 -4.163 1.00 71.25 113 GLN A CA 1
ATOM 872 C C . GLN A 1 113 ? 14.063 -5.311 -4.672 1.00 71.25 113 GLN A C 1
ATOM 874 O O . GLN A 1 113 ? 13.380 -4.302 -4.847 1.00 71.25 113 GLN A O 1
ATOM 879 N N . ARG A 1 114 ? 13.588 -6.543 -4.900 1.00 83.38 114 ARG A N 1
ATOM 880 C CA . ARG A 1 114 ? 12.172 -6.814 -5.180 1.00 83.38 114 ARG A CA 1
ATOM 881 C C . ARG A 1 114 ? 11.335 -6.466 -3.950 1.00 83.38 114 ARG A C 1
ATOM 883 O O . ARG A 1 114 ? 11.617 -6.943 -2.853 1.00 83.38 114 ARG A O 1
ATOM 890 N N . CYS A 1 115 ? 10.299 -5.664 -4.148 1.00 87.56 115 CYS A N 1
ATOM 891 C CA . CYS A 1 115 ? 9.401 -5.219 -3.098 1.00 87.56 115 CYS A CA 1
ATOM 892 C C . CYS A 1 115 ? 8.093 -6.011 -3.161 1.00 87.56 115 CYS A C 1
ATOM 894 O O . CYS A 1 115 ? 7.258 -5.772 -4.030 1.00 87.56 115 CYS A O 1
ATOM 896 N N . THR A 1 116 ? 7.910 -6.958 -2.244 1.00 90.94 116 THR A N 1
ATOM 897 C CA . THR A 1 116 ? 6.723 -7.825 -2.237 1.00 90.94 116 THR A CA 1
ATOM 898 C C . THR A 1 116 ? 5.776 -7.464 -1.101 1.00 90.94 116 THR A C 1
ATOM 900 O O . THR A 1 116 ? 6.229 -7.225 0.013 1.00 90.94 116 THR A O 1
ATOM 903 N N . ILE A 1 117 ? 4.468 -7.490 -1.339 1.00 91.75 117 ILE A N 1
ATOM 904 C CA . ILE A 1 117 ? 3.445 -7.460 -0.287 1.00 91.75 117 ILE A CA 1
ATOM 905 C C . ILE A 1 117 ? 2.416 -8.555 -0.531 1.00 91.75 117 ILE A C 1
ATOM 907 O O . ILE A 1 117 ? 1.990 -8.782 -1.662 1.00 91.75 117 ILE A O 1
ATOM 911 N N . THR A 1 118 ? 2.020 -9.241 0.542 1.00 92.81 118 THR A N 1
ATOM 912 C CA . THR A 1 118 ? 0.926 -10.218 0.486 1.00 92.81 118 THR A CA 1
ATOM 913 C C . THR A 1 118 ? -0.324 -9.645 1.138 1.00 92.81 118 THR A C 1
ATOM 915 O O . THR A 1 118 ? -0.282 -9.165 2.274 1.00 92.81 118 THR A O 1
ATOM 918 N N . VAL A 1 119 ? -1.438 -9.705 0.421 1.00 91.88 119 VAL A N 1
ATOM 919 C CA . VAL A 1 119 ? -2.737 -9.201 0.850 1.00 91.88 119 VAL A CA 1
ATOM 920 C C . VAL A 1 119 ? -3.701 -10.370 0.979 1.00 91.88 119 VAL A C 1
ATOM 922 O O . VAL A 1 119 ? -3.877 -11.147 0.045 1.00 91.88 119 VAL A O 1
ATOM 925 N N . TYR A 1 120 ? -4.335 -10.472 2.139 1.00 90.81 120 TYR A N 1
ATOM 926 C CA . TYR A 1 120 ? -5.359 -11.464 2.430 1.00 90.81 120 TYR A CA 1
ATOM 927 C C . TYR A 1 120 ? -6.709 -10.764 2.648 1.00 90.81 120 TYR A C 1
ATOM 929 O O . TYR A 1 120 ? -6.740 -9.633 3.141 1.00 90.81 120 TYR A O 1
ATOM 937 N N . PRO A 1 121 ? -7.844 -11.398 2.324 1.00 87.50 121 PRO A N 1
ATOM 938 C CA . PRO A 1 121 ? -9.158 -10.899 2.687 1.00 87.50 121 PRO A CA 1
ATOM 939 C C . PRO A 1 121 ? -9.287 -10.772 4.210 1.00 87.50 121 PRO A C 1
ATOM 941 O O . PRO A 1 121 ? -8.762 -11.584 4.979 1.00 87.50 121 PRO A O 1
ATOM 944 N N . CYS A 1 122 ? -10.004 -9.737 4.655 1.00 83.81 122 CYS A N 1
ATOM 945 C CA . CYS A 1 122 ? -10.243 -9.504 6.079 1.00 83.81 122 CYS A CA 1
ATOM 946 C C . CYS A 1 122 ? -11.243 -10.506 6.684 1.00 83.81 122 CYS A C 1
ATOM 948 O O . CYS A 1 122 ? -11.199 -10.765 7.885 1.00 83.81 122 CYS A O 1
ATOM 950 N N . ASN A 1 123 ? -12.134 -11.063 5.861 1.00 83.44 123 ASN A N 1
ATOM 951 C CA . ASN A 1 123 ? -13.107 -12.101 6.191 1.00 83.44 123 ASN A CA 1
ATOM 952 C C . ASN A 1 123 ? -13.579 -12.806 4.901 1.00 83.44 123 ASN A C 1
ATOM 954 O O . ASN A 1 123 ? -13.180 -12.424 3.804 1.00 83.44 123 ASN A O 1
ATOM 958 N N . SER A 1 124 ? -14.441 -13.814 5.028 1.00 84.12 124 SER A N 1
ATOM 959 C CA . SER A 1 124 ? -14.977 -14.597 3.903 1.00 84.12 124 SER A CA 1
ATOM 960 C C . SER A 1 124 ? -15.912 -13.830 2.958 1.00 84.12 124 SER A C 1
ATOM 962 O O . SER A 1 124 ? -16.213 -14.326 1.880 1.00 84.12 124 SER A O 1
ATOM 964 N N . ASP A 1 125 ? -16.382 -12.639 3.340 1.00 84.75 125 ASP A N 1
ATOM 965 C CA . ASP A 1 125 ? -17.348 -11.851 2.555 1.00 84.75 125 ASP A CA 1
ATOM 966 C C . ASP A 1 125 ? -16.657 -10.897 1.557 1.00 84.75 125 ASP A C 1
ATOM 968 O O . ASP A 1 125 ? -17.299 -10.198 0.753 1.00 84.75 125 ASP A O 1
ATOM 972 N N . VAL A 1 126 ? -15.328 -10.818 1.634 1.00 84.00 126 VAL A N 1
ATOM 973 C CA . VAL A 1 126 ? -14.479 -10.080 0.704 1.00 84.00 126 VAL A CA 1
ATOM 974 C C . VAL A 1 126 ? -14.072 -11.003 -0.435 1.00 84.00 126 VAL A C 1
ATOM 976 O O . VAL A 1 126 ? -13.331 -11.952 -0.222 1.00 84.00 126 VAL A O 1
ATOM 979 N N . CYS A 1 127 ? -14.513 -10.676 -1.649 1.00 83.12 127 CYS A N 1
ATOM 980 C CA . CYS A 1 127 ? -14.286 -11.508 -2.838 1.00 83.12 127 CYS A CA 1
ATOM 981 C C . CYS A 1 127 ? -13.305 -10.883 -3.838 1.00 83.12 127 CYS A C 1
ATOM 983 O O . CYS A 1 127 ? -12.997 -11.484 -4.861 1.00 83.12 127 CYS A O 1
ATOM 985 N N . GLN A 1 128 ? -12.888 -9.635 -3.608 1.00 86.88 128 GLN A N 1
ATOM 986 C CA . GLN A 1 128 ? -11.989 -8.939 -4.519 1.00 86.88 128 GLN A CA 1
ATOM 987 C C . GLN A 1 128 ? -11.117 -7.917 -3.799 1.00 86.88 128 GLN A C 1
ATOM 989 O O . GLN A 1 128 ? -11.527 -7.284 -2.818 1.00 86.88 128 GLN A O 1
ATOM 994 N N . LEU A 1 129 ? -9.925 -7.728 -4.354 1.00 87.81 129 LEU A N 1
ATOM 995 C CA . LEU A 1 129 ? -9.005 -6.657 -4.015 1.00 87.81 129 LEU A CA 1
ATOM 996 C C . LEU A 1 129 ? -9.202 -5.504 -5.003 1.00 87.81 129 LEU A C 1
ATOM 998 O O . LEU A 1 129 ? -8.974 -5.663 -6.200 1.00 87.81 129 LEU A O 1
ATOM 1002 N N . ARG A 1 130 ? -9.611 -4.341 -4.499 1.00 89.88 130 ARG A N 1
ATOM 1003 C CA . ARG A 1 130 ? -9.587 -3.075 -5.231 1.00 89.88 130 ARG A CA 1
ATOM 1004 C C . ARG A 1 130 ? -8.237 -2.411 -4.983 1.00 89.88 130 ARG A C 1
ATOM 1006 O O . ARG A 1 130 ? -7.882 -2.162 -3.833 1.00 89.88 130 ARG A O 1
ATOM 1013 N N . ILE A 1 131 ? -7.505 -2.143 -6.059 1.00 89.75 131 ILE A N 1
ATOM 1014 C CA . ILE A 1 131 ? -6.212 -1.461 -6.017 1.00 89.75 131 ILE A CA 1
ATOM 1015 C C . ILE A 1 131 ? -6.408 -0.043 -6.540 1.00 89.75 131 ILE A C 1
ATOM 1017 O O . ILE A 1 131 ? -6.818 0.130 -7.684 1.00 89.75 131 ILE A O 1
ATOM 1021 N N . ASP A 1 132 ? -6.084 0.945 -5.715 1.00 90.44 132 ASP A N 1
ATOM 1022 C CA . ASP A 1 132 ? -6.145 2.357 -6.077 1.00 90.44 132 ASP A CA 1
ATOM 1023 C C . ASP A 1 132 ? -4.715 2.916 -6.161 1.00 90.44 132 ASP A C 1
ATOM 1025 O O . ASP A 1 132 ? -3.941 2.849 -5.203 1.00 90.44 132 ASP A O 1
ATOM 1029 N N . PHE A 1 133 ? -4.338 3.462 -7.317 1.00 90.19 133 PHE A N 1
ATOM 1030 C CA . PHE A 1 133 ? -3.040 4.112 -7.509 1.00 90.19 133 PHE A CA 1
ATOM 1031 C C . PHE A 1 133 ? -3.134 5.573 -7.082 1.00 90.19 133 PHE A C 1
ATOM 1033 O O . PHE A 1 133 ? -3.512 6.424 -7.877 1.00 90.19 133 PHE A O 1
ATOM 1040 N N . MET A 1 134 ? -2.808 5.877 -5.828 1.00 87.94 134 MET A N 1
ATOM 1041 C CA . MET A 1 134 ? -2.795 7.269 -5.372 1.00 87.94 134 MET A CA 1
ATOM 1042 C C . MET A 1 134 ? -1.565 8.001 -5.885 1.00 87.94 134 MET A C 1
ATOM 1044 O O . MET A 1 134 ? -1.672 9.128 -6.350 1.00 87.94 134 MET A O 1
ATOM 1048 N N . LYS A 1 135 ? -0.401 7.354 -5.758 1.00 87.62 135 LYS A N 1
ATOM 1049 C CA . LYS A 1 135 ? 0.876 7.785 -6.324 1.00 87.62 135 LYS A CA 1
ATOM 1050 C C . LYS A 1 135 ? 1.620 6.570 -6.846 1.00 87.62 135 LYS A C 1
ATOM 1052 O O . LYS A 1 135 ? 1.862 5.631 -6.091 1.00 87.62 135 LYS A O 1
ATOM 1057 N N . PHE A 1 136 ? 1.928 6.564 -8.130 1.00 88.69 136 PHE A N 1
ATOM 1058 C CA . PHE A 1 136 ? 2.553 5.463 -8.830 1.00 88.69 136 PHE A CA 1
ATOM 1059 C C . PHE A 1 136 ? 3.395 5.991 -9.990 1.00 88.69 136 PHE A C 1
ATOM 1061 O O . PHE A 1 136 ? 2.892 6.223 -11.091 1.00 88.69 136 PHE A O 1
ATOM 1068 N N . SER A 1 137 ? 4.692 6.109 -9.716 1.00 88.12 137 SER A N 1
ATOM 1069 C CA . SER A 1 137 ? 5.718 6.494 -10.682 1.00 88.12 137 SER A CA 1
ATOM 1070 C C . SER A 1 137 ? 6.825 5.443 -10.686 1.00 88.12 137 SER A C 1
ATOM 1072 O O . SER A 1 137 ? 7.501 5.229 -9.670 1.00 88.12 137 SER A O 1
ATOM 1074 N N . LEU A 1 138 ? 6.961 4.761 -11.823 1.00 88.88 138 LEU A N 1
ATOM 1075 C CA . LEU A 1 138 ? 7.989 3.766 -12.131 1.00 88.88 138 LEU A CA 1
ATOM 1076 C C . LEU A 1 138 ? 8.727 4.159 -13.420 1.00 88.88 138 LEU A C 1
ATOM 1078 O O . LEU A 1 138 ? 8.219 4.957 -14.210 1.00 88.88 138 LEU A O 1
ATOM 1082 N N . ALA A 1 139 ? 9.889 3.550 -13.692 1.00 88.88 139 ALA A N 1
ATOM 1083 C CA . ALA A 1 139 ? 10.567 3.722 -14.976 1.00 88.88 139 ALA A CA 1
ATOM 1084 C C . ALA A 1 139 ? 9.630 3.467 -16.171 1.00 88.88 139 ALA A C 1
ATOM 1086 O O . ALA A 1 139 ? 8.785 2.566 -16.162 1.00 88.88 139 ALA A O 1
ATOM 1087 N N . GLN A 1 140 ? 9.810 4.278 -17.214 1.00 90.25 140 GLN A N 1
ATOM 1088 C CA . GLN A 1 140 ? 9.037 4.194 -18.450 1.00 90.25 140 GLN A CA 1
ATOM 1089 C C . GLN A 1 140 ? 9.292 2.864 -19.181 1.00 90.25 140 GLN A C 1
ATOM 1091 O O . GLN A 1 140 ? 10.386 2.293 -19.059 1.00 90.25 140 GLN A O 1
ATOM 1096 N N . PRO A 1 141 ? 8.315 2.372 -19.965 1.00 92.31 141 PRO A N 1
ATOM 1097 C CA . PRO A 1 141 ? 8.531 1.219 -20.824 1.00 92.31 141 PRO A CA 1
ATOM 1098 C C . PRO A 1 141 ? 9.620 1.507 -21.865 1.00 92.31 141 PRO A C 1
ATOM 1100 O O . PRO A 1 141 ? 9.900 2.655 -22.221 1.00 92.31 141 PRO A O 1
ATOM 1103 N N . ASN A 1 142 ? 10.235 0.444 -22.377 1.00 92.69 142 ASN A N 1
ATOM 1104 C CA . ASN A 1 142 ? 11.188 0.540 -23.477 1.00 92.69 142 ASN A CA 1
ATOM 1105 C C . ASN A 1 142 ? 10.487 0.954 -24.798 1.00 92.69 142 ASN A C 1
ATOM 1107 O O . ASN A 1 142 ? 9.265 1.096 -24.867 1.00 92.69 142 ASN A O 1
ATOM 1111 N N . ALA A 1 143 ? 11.255 1.092 -25.883 1.00 92.50 143 ALA A N 1
ATOM 1112 C CA . ALA A 1 143 ? 10.729 1.501 -27.192 1.00 92.50 143 ALA A CA 1
ATOM 1113 C C . ALA A 1 143 ? 9.657 0.557 -27.785 1.00 92.50 143 ALA A C 1
ATOM 1115 O O . ALA A 1 143 ? 8.942 0.954 -28.701 1.00 92.50 143 ALA A O 1
ATOM 1116 N N . THR A 1 144 ? 9.537 -0.678 -27.285 1.00 93.31 144 THR A N 1
ATOM 1117 C CA . THR A 1 144 ? 8.526 -1.657 -27.711 1.00 93.31 144 THR A CA 1
ATOM 1118 C C . THR A 1 144 ? 7.349 -1.773 -26.738 1.00 93.31 144 THR A C 1
ATOM 1120 O O . THR A 1 144 ? 6.471 -2.608 -26.946 1.00 93.31 144 THR A O 1
ATOM 1123 N N . GLY A 1 145 ? 7.294 -0.933 -25.697 1.00 89.12 145 GLY A N 1
ATOM 1124 C CA . GLY A 1 145 ? 6.212 -0.924 -24.710 1.00 89.12 145 GLY A CA 1
ATOM 1125 C C . GLY A 1 145 ? 6.399 -1.912 -23.554 1.00 89.12 145 GLY A C 1
ATOM 1126 O O . GLY A 1 145 ? 5.447 -2.172 -22.822 1.00 89.12 145 GLY A O 1
ATOM 1127 N N . VAL A 1 146 ? 7.595 -2.482 -23.374 1.00 91.81 146 VAL A N 1
ATOM 1128 C CA . VAL A 1 146 ? 7.867 -3.482 -22.330 1.00 91.81 146 VAL A CA 1
ATOM 1129 C C . VAL A 1 146 ? 8.489 -2.839 -21.090 1.00 91.81 146 VAL A C 1
ATOM 1131 O O . VAL A 1 146 ? 9.447 -2.068 -21.165 1.00 91.81 146 VAL A O 1
ATOM 1134 N N . CYS A 1 147 ? 7.948 -3.196 -19.927 1.00 91.69 147 CYS A N 1
ATOM 1135 C CA . CYS A 1 147 ? 8.391 -2.741 -18.611 1.00 91.69 147 CYS A CA 1
ATOM 1136 C C . CYS A 1 147 ? 9.602 -3.540 -18.091 1.00 91.69 147 CYS A C 1
ATOM 1138 O O . CYS A 1 147 ? 9.458 -4.370 -17.187 1.00 91.69 147 CYS A O 1
ATOM 1140 N N . ASP A 1 148 ? 10.783 -3.337 -18.680 1.00 88.50 148 ASP A N 1
ATOM 1141 C CA . ASP A 1 148 ? 11.992 -4.116 -18.355 1.00 88.50 148 ASP A CA 1
ATOM 1142 C C . ASP A 1 148 ? 12.730 -3.630 -17.097 1.00 88.50 148 ASP A C 1
ATOM 1144 O O . ASP A 1 148 ? 13.259 -4.452 -16.350 1.00 88.50 148 ASP A O 1
ATOM 1148 N N . ASN A 1 149 ? 12.742 -2.316 -16.851 1.00 86.38 149 ASN A N 1
ATOM 1149 C CA . ASN A 1 149 ? 13.527 -1.697 -15.775 1.00 86.38 149 ASN A CA 1
ATOM 1150 C C . ASN A 1 149 ? 12.798 -1.723 -14.427 1.00 86.38 149 ASN A C 1
ATOM 1152 O O . ASN A 1 149 ? 13.337 -2.232 -13.444 1.00 86.38 149 ASN A O 1
ATOM 1156 N N . ASP A 1 150 ? 11.572 -1.195 -14.412 1.00 88.44 150 ASP A N 1
ATOM 1157 C CA . ASP A 1 150 ? 10.663 -1.199 -13.271 1.00 88.44 150 ASP A CA 1
ATOM 1158 C C . ASP A 1 150 ? 9.319 -1.754 -13.694 1.00 88.44 150 ASP A C 1
ATOM 1160 O O . ASP A 1 150 ? 8.841 -1.481 -14.796 1.00 88.44 150 ASP A O 1
ATOM 1164 N N . PHE A 1 151 ? 8.688 -2.512 -12.804 1.00 90.56 151 PHE A N 1
ATOM 1165 C CA . PHE A 1 151 ? 7.321 -2.951 -13.027 1.00 90.56 151 PHE A CA 1
ATOM 1166 C C . PHE A 1 151 ? 6.618 -3.338 -11.734 1.00 90.56 151 PHE A C 1
ATOM 1168 O O . PHE A 1 151 ? 7.224 -3.832 -10.782 1.00 90.56 151 PHE A O 1
ATOM 1175 N N . LEU A 1 152 ? 5.302 -3.190 -11.756 1.00 91.69 152 LEU A N 1
ATOM 1176 C CA . LEU A 1 152 ? 4.369 -3.796 -10.830 1.00 91.69 152 LEU A CA 1
ATOM 1177 C C . LEU A 1 152 ? 3.818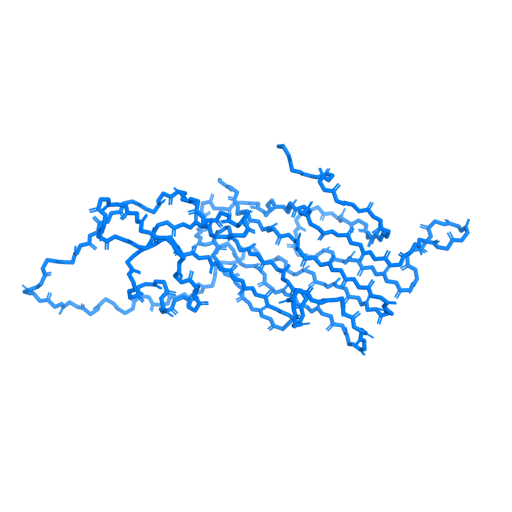 -5.087 -11.437 1.00 91.69 152 LEU A C 1
ATOM 1179 O O . LEU A 1 152 ? 3.310 -5.106 -12.559 1.00 91.69 152 LEU A O 1
ATOM 1183 N N . LEU A 1 153 ? 3.901 -6.160 -10.660 1.00 92.00 153 LEU A N 1
ATOM 1184 C CA . LEU A 1 153 ? 3.260 -7.438 -10.913 1.00 92.00 153 LEU A CA 1
ATOM 1185 C C . LEU A 1 153 ? 2.177 -7.672 -9.859 1.00 92.00 153 LEU A C 1
ATOM 1187 O O . LEU A 1 153 ? 2.439 -7.558 -8.662 1.00 92.00 153 LEU A O 1
ATOM 1191 N N . ILE A 1 154 ? 0.980 -8.050 -10.297 1.00 91.19 154 ILE A N 1
ATOM 1192 C CA . ILE A 1 154 ? -0.120 -8.457 -9.418 1.00 91.19 154 ILE A CA 1
ATOM 1193 C C . ILE A 1 154 ? -0.412 -9.933 -9.692 1.00 91.19 154 ILE A C 1
ATOM 1195 O O . ILE A 1 154 ? -0.542 -10.347 -10.842 1.00 91.19 154 ILE A O 1
ATOM 1199 N N . SER A 1 155 ? -0.480 -10.736 -8.634 1.00 89.81 155 SER A N 1
ATOM 1200 C CA . SER A 1 155 ? -0.602 -12.195 -8.701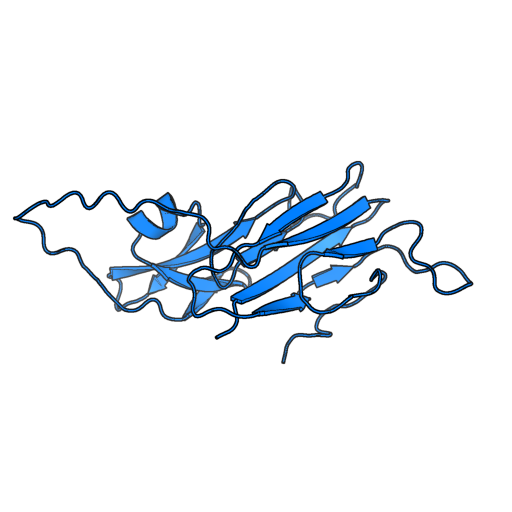 1.00 89.81 155 SER A CA 1
ATOM 1201 C C . SER A 1 155 ? -1.604 -12.725 -7.673 1.00 89.81 155 SER A C 1
ATOM 1203 O O . SER A 1 155 ? -1.876 -12.059 -6.677 1.00 89.81 155 SER A O 1
ATOM 1205 N N . GLY A 1 156 ? -2.154 -13.919 -7.920 1.00 81.88 156 GLY A N 1
ATOM 1206 C CA . GLY A 1 156 ? -3.039 -14.633 -6.988 1.00 81.88 156 GLY A CA 1
ATOM 1207 C C . GLY A 1 156 ? -4.531 -14.265 -7.042 1.00 81.88 156 GLY A C 1
ATOM 1208 O O . GLY A 1 156 ? -5.334 -14.869 -6.340 1.00 81.88 156 GLY A O 1
ATOM 1209 N N . GLY A 1 157 ? -4.929 -13.329 -7.910 1.00 74.31 157 GLY A N 1
ATOM 1210 C CA . GLY A 1 157 ? -6.338 -13.085 -8.248 1.00 74.31 157 GLY A CA 1
ATOM 1211 C C . GLY A 1 157 ? -6.848 -13.976 -9.389 1.00 74.31 157 GLY A C 1
ATOM 1212 O O . GLY A 1 157 ? -6.063 -14.573 -10.122 1.00 74.31 157 GLY A O 1
ATOM 1213 N N . ALA A 1 158 ? -8.173 -14.017 -9.576 1.00 75.12 158 ALA A N 1
ATOM 1214 C CA . ALA A 1 158 ? -8.811 -14.720 -10.697 1.00 75.12 158 ALA A CA 1
ATOM 1215 C C . ALA A 1 158 ? -8.489 -14.092 -12.070 1.00 75.12 158 ALA A C 1
ATOM 1217 O O . ALA A 1 158 ? -8.532 -14.770 -13.095 1.00 75.12 158 ALA A O 1
ATOM 1218 N N . SER A 1 159 ? -8.150 -12.800 -12.085 1.00 80.31 159 SER A N 1
ATOM 1219 C CA . SER A 1 159 ? -7.801 -12.051 -13.293 1.00 80.31 159 SER A CA 1
ATOM 1220 C C . SER A 1 159 ? -6.289 -11.999 -13.494 1.00 80.31 159 SER A C 1
ATOM 1222 O O . SER A 1 159 ? -5.533 -11.728 -12.560 1.00 80.31 159 SER A O 1
ATOM 1224 N N . THR A 1 160 ? -5.839 -12.191 -14.733 1.00 83.00 160 THR A N 1
ATOM 1225 C CA . THR A 1 160 ? -4.439 -11.967 -15.112 1.00 83.00 160 THR A CA 1
ATOM 1226 C C . THR A 1 160 ? -4.214 -10.482 -15.382 1.00 83.00 160 THR A C 1
ATOM 1228 O O . THR A 1 160 ? -4.794 -9.926 -16.312 1.00 83.00 160 THR A O 1
ATOM 1231 N N . VAL A 1 161 ? -3.369 -9.838 -14.574 1.00 87.88 161 VAL A N 1
ATOM 1232 C CA . VAL A 1 161 ? -2.987 -8.430 -14.754 1.00 87.88 161 VAL A CA 1
ATOM 1233 C C . VAL A 1 161 ? -1.614 -8.377 -15.435 1.00 87.88 161 VAL A C 1
ATOM 1235 O O . VAL A 1 161 ? -0.692 -9.055 -14.970 1.00 87.88 161 VAL A O 1
ATOM 1238 N N . PRO A 1 162 ? -1.444 -7.619 -16.536 1.00 90.31 162 PRO A N 1
ATOM 1239 C CA . PRO A 1 162 ? -0.139 -7.458 -17.169 1.00 90.31 162 PRO A CA 1
ATOM 1240 C C . PRO A 1 162 ? 0.832 -6.697 -16.255 1.00 90.31 162 PRO A C 1
ATOM 1242 O O . PRO A 1 162 ? 0.439 -6.073 -15.272 1.00 90.31 162 PRO A O 1
ATOM 1245 N N . ARG A 1 163 ? 2.124 -6.727 -16.595 1.00 91.19 163 ARG A N 1
ATOM 1246 C CA . ARG A 1 163 ? 3.129 -5.893 -15.921 1.00 91.19 163 ARG A CA 1
ATOM 1247 C C . ARG A 1 163 ? 2.804 -4.421 -16.174 1.00 91.19 163 ARG A C 1
ATOM 1249 O O . ARG A 1 163 ? 2.647 -4.032 -17.327 1.00 91.19 163 ARG A O 1
ATOM 1256 N N . LEU A 1 164 ? 2.729 -3.628 -15.110 1.00 91.50 164 LEU A N 1
ATOM 1257 C CA . LEU A 1 164 ? 2.448 -2.191 -15.180 1.00 91.50 164 LEU A CA 1
ATOM 1258 C C . LEU A 1 164 ? 3.722 -1.394 -14.878 1.00 91.50 164 LEU A C 1
ATOM 1260 O O . LEU A 1 164 ? 4.469 -1.764 -13.976 1.00 91.50 164 LEU A O 1
ATOM 1264 N N . CYS A 1 165 ? 3.972 -0.306 -15.599 1.00 91.38 165 CYS A N 1
ATOM 1265 C CA . CYS A 1 165 ? 5.083 0.621 -15.357 1.00 91.38 165 CYS A CA 1
ATOM 1266 C C . CYS A 1 165 ? 4.733 2.034 -15.845 1.00 91.38 165 CYS A C 1
ATOM 1268 O O . CYS A 1 165 ? 3.605 2.269 -16.283 1.00 91.38 165 CYS A O 1
ATOM 1270 N N . GLY A 1 166 ? 5.683 2.969 -15.752 1.00 90.06 166 GLY A N 1
ATOM 1271 C CA . GLY A 1 166 ? 5.450 4.384 -16.034 1.00 90.06 166 GLY A CA 1
ATOM 1272 C C . GLY A 1 166 ? 4.612 5.076 -14.957 1.00 90.06 166 GLY A C 1
ATOM 1273 O O . GLY A 1 166 ? 4.647 4.703 -13.783 1.00 90.06 166 GLY A O 1
ATOM 1274 N N . GLU A 1 167 ? 3.843 6.078 -15.377 1.00 90.56 167 GLU A N 1
ATOM 1275 C CA . GLU A 1 167 ? 3.024 6.927 -14.504 1.00 90.56 167 GLU A CA 1
ATOM 1276 C C . GLU A 1 167 ? 1.565 6.463 -14.521 1.00 90.56 167 GLU A C 1
ATOM 1278 O O . GLU A 1 167 ? 0.930 6.465 -15.576 1.00 90.56 167 GLU A O 1
ATOM 1283 N N . ASN A 1 168 ? 1.022 6.068 -13.366 1.00 87.62 168 ASN A N 1
ATOM 1284 C CA . ASN A 1 168 ? -0.382 5.638 -13.244 1.00 87.62 168 ASN A CA 1
ATOM 1285 C C . ASN A 1 168 ? -1.116 6.313 -12.073 1.00 87.62 168 ASN A C 1
ATOM 1287 O O . ASN A 1 168 ? -2.107 5.776 -11.576 1.00 87.62 168 ASN A O 1
ATOM 1291 N N . ASP A 1 169 ? -0.647 7.487 -11.642 1.00 85.81 169 ASP A N 1
ATOM 1292 C CA . ASP A 1 169 ? -1.337 8.341 -10.669 1.00 85.81 169 ASP A CA 1
ATOM 1293 C C . ASP A 1 169 ? -2.832 8.490 -11.016 1.00 85.81 169 ASP A C 1
ATOM 1295 O O . ASP A 1 169 ? -3.199 8.845 -12.139 1.00 85.81 169 ASP A O 1
ATOM 1299 N N . ASP A 1 170 ? -3.691 8.202 -10.037 1.00 81.81 170 ASP A N 1
ATOM 1300 C CA . ASP A 1 170 ? -5.151 8.340 -10.066 1.00 81.81 170 ASP A CA 1
ATOM 1301 C C . ASP A 1 170 ? -5.891 7.525 -11.154 1.00 81.81 170 ASP A C 1
ATOM 1303 O O . ASP A 1 170 ? -7.097 7.690 -11.344 1.00 81.81 170 ASP A O 1
ATOM 1307 N N . GLN A 1 171 ? -5.231 6.577 -11.834 1.00 74.12 171 GLN A N 1
ATOM 1308 C CA . GLN A 1 171 ? -5.821 5.818 -12.956 1.00 74.12 171 GLN A CA 1
ATOM 1309 C C . GLN A 1 171 ? -6.869 4.759 -12.554 1.00 74.12 171 GLN A C 1
ATOM 1311 O O . GLN A 1 171 ? -7.529 4.188 -13.418 1.00 74.12 171 GLN A O 1
ATOM 1316 N N . HIS A 1 172 ? -7.057 4.494 -11.259 1.00 65.94 172 HIS A N 1
ATOM 1317 C CA . HIS A 1 172 ? -8.037 3.516 -10.752 1.00 65.94 172 HIS A CA 1
ATOM 1318 C C . HIS A 1 172 ? -8.908 4.047 -9.596 1.00 65.94 172 HIS A C 1
ATOM 1320 O O . HIS A 1 172 ? -9.757 3.330 -9.070 1.00 65.94 172 HIS A O 1
ATOM 1326 N N . GLY A 1 173 ? -8.745 5.322 -9.228 1.00 54.22 173 GLY A N 1
ATOM 1327 C CA . GLY A 1 173 ? -9.417 5.947 -8.089 1.00 54.22 173 GLY A CA 1
ATOM 1328 C C . GLY A 1 173 ? -10.743 6.625 -8.441 1.00 54.22 173 GLY A C 1
ATOM 1329 O O . GLY A 1 173 ? -10.840 7.840 -8.303 1.00 54.22 173 GLY A O 1
ATOM 1330 N N . LYS A 1 174 ? -11.760 5.873 -8.884 1.00 45.66 174 LYS A N 1
ATOM 1331 C CA . LYS A 1 174 ? -13.183 6.281 -8.820 1.00 45.66 174 LYS A CA 1
ATOM 1332 C C . LYS A 1 174 ? -14.065 5.073 -8.522 1.00 45.66 174 LYS A C 1
ATOM 1334 O O . LYS A 1 174 ? -14.287 4.256 -9.432 1.00 45.66 174 LYS A O 1
#